Protein AF-A0AAD9UR61-F1 (afdb_monomer_lite)

Sequence (106 aa):
MESEGILQPDNEMHLFALHFVYLPRINAAMEEFVVQWNNHSIRKTGRFSPRQLYVNGIIHVQNRNYSAVQNIYDPDQGNPMFGVDDSDELEIESDNNVQVPQLDFP

Radius of gyration: 25.33 Å; chains: 1; bounding box: 61×43×60 Å

Foldseek 3Di:
DVVVVPADPPDPVSVVVCCVPVVVVVVVVVVVCVVCQQQFFDPVPVRGGVVRVVVVVLVVVVVVPDPVSVCVVVVVCPSPCVVPDPPPDPPPPPPPPDDDDDDDDD

Structure (mmCIF, N/CA/C/O backbone):
data_AF-A0AAD9UR61-F1
#
_entry.id   AF-A0AAD9UR61-F1
#
loop_
_atom_site.group_PDB
_atom_site.id
_atom_site.type_symbol
_atom_site.label_atom_id
_atom_site.label_alt_id
_atom_site.label_comp_id
_atom_site.label_asym_id
_atom_site.label_entity_id
_atom_site.label_seq_id
_atom_site.pdbx_PDB_ins_code
_atom_site.Cartn_x
_atom_site.Cartn_y
_atom_site.Cartn_z
_atom_site.occupancy
_atom_site.B_iso_or_equiv
_atom_site.auth_seq_id
_atom_site.auth_comp_id
_atom_site.auth_asym_id
_atom_site.auth_atom_id
_atom_site.pdbx_PDB_model_num
ATOM 1 N N . MET A 1 1 ? 6.245 -5.823 -25.762 1.00 70.62 1 MET A N 1
ATOM 2 C CA . MET A 1 1 ? 7.573 -5.475 -25.204 1.00 70.62 1 MET A CA 1
ATOM 3 C C . MET A 1 1 ? 8.508 -6.676 -25.174 1.00 70.62 1 MET A C 1
ATOM 5 O O . MET A 1 1 ? 9.392 -6.709 -26.014 1.00 70.62 1 MET A O 1
ATOM 9 N N . GLU A 1 2 ? 8.320 -7.681 -24.311 1.00 77.56 2 GLU A N 1
ATOM 10 C CA . GLU A 1 2 ? 9.166 -8.899 -24.337 1.00 77.56 2 GLU A CA 1
ATOM 11 C C . GLU A 1 2 ? 8.931 -9.747 -25.596 1.00 77.56 2 GLU A C 1
ATOM 13 O O . GLU A 1 2 ? 9.869 -10.078 -26.312 1.00 77.56 2 GLU A O 1
ATOM 18 N N . SER A 1 3 ? 7.666 -9.990 -25.953 1.00 81.25 3 SER A N 1
ATOM 19 C CA . SER A 1 3 ? 7.275 -10.689 -27.191 1.00 81.25 3 SER A CA 1
ATOM 20 C C . SER A 1 3 ? 7.632 -9.938 -28.482 1.00 81.25 3 SER A C 1
ATOM 22 O O . SER A 1 3 ? 7.585 -10.512 -29.565 1.00 81.25 3 SER A O 1
ATOM 24 N N . GLU A 1 4 ? 7.984 -8.657 -28.368 1.00 86.06 4 GLU A N 1
ATOM 25 C CA . GLU A 1 4 ? 8.395 -7.785 -29.475 1.00 86.06 4 GLU A CA 1
ATOM 26 C C . GLU A 1 4 ? 9.924 -7.598 -29.507 1.00 86.06 4 GLU A C 1
ATOM 28 O O . GLU A 1 4 ? 10.428 -6.838 -30.328 1.00 86.06 4 GLU A O 1
ATOM 33 N N . GLY A 1 5 ? 10.670 -8.257 -28.606 1.00 80.94 5 GLY A N 1
ATOM 34 C CA . GLY A 1 5 ? 12.133 -8.172 -28.510 1.00 80.94 5 GLY A CA 1
ATOM 35 C C . GLY A 1 5 ? 12.678 -6.862 -27.927 1.00 80.94 5 GLY A C 1
ATOM 36 O O . GLY A 1 5 ? 13.884 -6.639 -27.956 1.00 80.94 5 GLY A O 1
ATOM 37 N N . ILE A 1 6 ? 11.813 -5.991 -27.400 1.00 83.88 6 ILE A N 1
ATOM 38 C CA . ILE A 1 6 ? 12.173 -4.675 -26.841 1.00 83.88 6 ILE A CA 1
ATOM 39 C C . ILE A 1 6 ? 12.732 -4.813 -25.422 1.00 83.88 6 ILE A C 1
ATOM 41 O O . ILE A 1 6 ? 13.612 -4.059 -25.018 1.00 83.88 6 ILE A O 1
ATOM 45 N N . LEU A 1 7 ? 12.208 -5.770 -24.658 1.00 84.25 7 LEU A N 1
ATOM 46 C CA . LEU A 1 7 ? 12.669 -6.077 -23.310 1.00 84.25 7 LEU A CA 1
ATOM 47 C C . LEU A 1 7 ? 13.264 -7.485 -23.317 1.00 84.25 7 LEU A C 1
ATOM 49 O O . LEU A 1 7 ? 12.668 -8.406 -23.871 1.00 84.25 7 LEU A O 1
ATOM 53 N N . GLN A 1 8 ? 14.438 -7.631 -22.713 1.00 87.56 8 GLN A N 1
ATOM 54 C CA . GLN A 1 8 ? 15.149 -8.904 -22.608 1.00 87.56 8 GLN A CA 1
ATOM 55 C C . GLN A 1 8 ? 15.208 -9.291 -21.124 1.00 87.56 8 GLN A C 1
ATOM 57 O O . GLN A 1 8 ? 15.829 -8.545 -20.364 1.00 87.56 8 GLN A O 1
ATOM 62 N N . PRO A 1 9 ? 14.541 -10.381 -20.696 1.00 83.06 9 PRO A N 1
ATOM 63 C CA . PRO A 1 9 ? 14.442 -10.761 -19.281 1.00 83.06 9 PRO A CA 1
ATOM 64 C C . PRO A 1 9 ? 15.773 -11.188 -18.654 1.00 83.06 9 PRO A C 1
ATOM 66 O O . PRO A 1 9 ? 15.934 -11.132 -17.442 1.00 83.06 9 PRO A O 1
ATOM 69 N N . ASP A 1 10 ? 16.716 -11.624 -19.481 1.00 87.50 10 ASP A N 1
ATOM 70 C CA . ASP A 1 10 ? 18.078 -12.026 -19.133 1.00 87.50 10 ASP A CA 1
ATOM 71 C C . ASP A 1 10 ? 19.074 -10.854 -19.150 1.00 87.50 10 ASP A C 1
ATOM 73 O O . ASP A 1 10 ? 20.218 -10.999 -18.723 1.00 87.50 10 ASP A O 1
ATOM 77 N N . ASN A 1 11 ? 18.650 -9.673 -19.611 1.00 91.75 11 ASN A N 1
ATOM 78 C CA . ASN A 1 11 ? 19.493 -8.488 -19.660 1.00 91.75 11 ASN A CA 1
ATOM 79 C C . ASN A 1 11 ? 19.362 -7.672 -18.367 1.00 91.75 11 ASN A C 1
ATOM 81 O O . ASN A 1 11 ? 18.362 -6.986 -18.129 1.00 91.75 11 ASN A O 1
ATOM 85 N N . GLU A 1 12 ? 20.420 -7.689 -17.558 1.00 92.44 12 GLU A N 1
ATOM 86 C CA . GLU A 1 12 ? 20.489 -6.979 -16.278 1.00 92.44 12 GLU A CA 1
ATOM 87 C C . GLU A 1 12 ? 20.218 -5.472 -16.404 1.00 92.44 12 GLU A C 1
ATOM 89 O O . GLU A 1 12 ? 19.586 -4.886 -15.526 1.00 92.44 12 GLU A O 1
ATOM 94 N N . MET A 1 13 ? 20.615 -4.833 -17.512 1.00 93.56 13 MET A N 1
ATOM 95 C CA . MET A 1 13 ? 20.370 -3.404 -17.731 1.00 93.56 13 MET A CA 1
ATOM 96 C C . MET A 1 13 ? 18.880 -3.112 -17.954 1.00 93.56 13 MET A C 1
ATOM 98 O O . MET A 1 13 ? 18.356 -2.113 -17.456 1.00 93.56 13 MET A O 1
ATOM 102 N N . HIS A 1 14 ? 18.176 -3.988 -18.676 1.00 93.25 14 HIS A N 1
ATOM 103 C CA . HIS A 1 14 ? 16.732 -3.862 -18.888 1.00 93.25 14 HIS A CA 1
ATOM 104 C C . HIS A 1 14 ? 15.960 -4.100 -17.587 1.00 93.25 14 HIS A C 1
ATOM 106 O O . HIS A 1 14 ? 15.047 -3.335 -17.268 1.00 93.25 14 HIS A O 1
ATOM 112 N N . LEU A 1 15 ? 16.371 -5.098 -16.798 1.00 92.19 15 LEU A N 1
ATOM 113 C CA . LEU A 1 15 ? 15.820 -5.336 -15.464 1.00 92.19 15 LEU A CA 1
ATOM 114 C C . LEU A 1 15 ? 16.067 -4.146 -14.533 1.00 92.19 15 LEU A C 1
ATOM 116 O O . LEU A 1 15 ? 15.146 -3.718 -13.837 1.00 92.19 15 LEU A O 1
ATOM 120 N N . PHE A 1 16 ? 17.276 -3.580 -14.526 1.00 93.94 16 PHE A N 1
ATOM 121 C CA . PHE A 1 16 ? 17.598 -2.406 -13.718 1.00 93.94 16 PHE A CA 1
ATOM 122 C C . PHE A 1 16 ? 16.723 -1.207 -14.097 1.00 93.94 16 PHE A C 1
ATOM 124 O O . PHE A 1 16 ? 16.121 -0.586 -13.222 1.00 93.94 16 PHE A O 1
ATOM 131 N N . ALA A 1 17 ? 16.592 -0.911 -15.394 1.00 93.19 17 ALA A N 1
ATOM 132 C 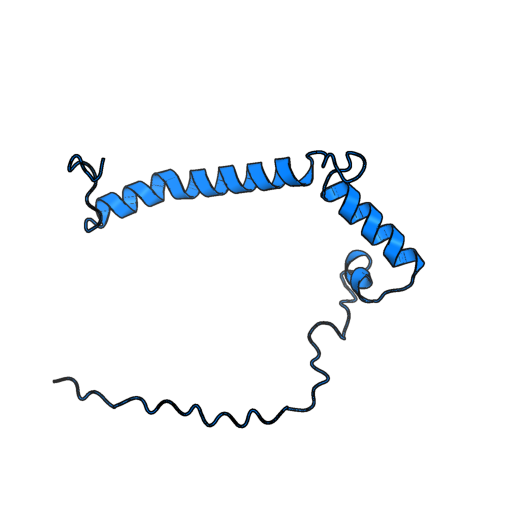CA . ALA A 1 17 ? 15.739 0.173 -15.874 1.00 93.19 17 ALA A CA 1
ATOM 133 C C . ALA A 1 17 ? 14.268 -0.028 -15.469 1.00 93.19 17 ALA A C 1
ATOM 135 O O . ALA A 1 17 ? 13.605 0.924 -15.050 1.00 93.19 17 ALA A O 1
ATOM 136 N N . LEU A 1 18 ? 13.768 -1.268 -15.535 1.00 92.19 18 LEU A N 1
ATOM 137 C CA . LEU A 1 18 ? 12.414 -1.605 -15.103 1.00 92.19 18 LEU A CA 1
ATOM 138 C C . LEU A 1 18 ? 12.224 -1.351 -13.602 1.00 92.19 18 LEU A C 1
ATOM 140 O O . LEU A 1 18 ? 11.279 -0.661 -13.222 1.00 92.19 18 LEU A O 1
ATOM 144 N N . HIS A 1 19 ? 13.132 -1.847 -12.755 1.00 94.69 19 HIS A N 1
ATOM 145 C CA . HIS A 1 19 ? 13.075 -1.619 -11.309 1.00 94.69 19 HIS A CA 1
ATOM 146 C C . HIS A 1 19 ? 13.170 -0.131 -10.973 1.00 94.69 19 HIS A C 1
ATOM 148 O O . HIS A 1 19 ? 12.357 0.373 -10.203 1.00 94.69 19 HIS A O 1
ATOM 154 N N . PHE A 1 20 ? 14.101 0.593 -11.593 1.00 95.75 20 PHE A N 1
ATOM 155 C CA . PHE A 1 20 ? 14.282 2.025 -11.372 1.00 95.75 20 PHE A CA 1
ATOM 156 C C . PHE A 1 20 ? 13.002 2.826 -11.651 1.00 95.75 20 PHE A C 1
ATOM 158 O O . PHE A 1 20 ? 12.670 3.748 -10.908 1.00 95.75 20 PHE A O 1
ATOM 165 N N . VAL A 1 21 ? 12.254 2.465 -12.697 1.00 95.50 21 VAL A N 1
ATOM 166 C CA . VAL A 1 21 ? 11.020 3.169 -13.067 1.00 95.50 21 VAL A CA 1
ATOM 167 C C . VAL A 1 21 ? 9.816 2.690 -12.259 1.00 95.50 21 VAL A C 1
ATOM 169 O O . VAL A 1 21 ? 9.047 3.518 -11.765 1.00 95.50 21 VAL A O 1
ATOM 172 N N . TYR A 1 22 ? 9.600 1.378 -12.162 1.00 95.62 22 TYR A N 1
ATOM 173 C CA . TYR A 1 22 ? 8.345 0.825 -11.654 1.00 95.62 22 TYR A CA 1
ATOM 174 C C . TYR A 1 22 ? 8.341 0.584 -10.154 1.00 95.62 22 TYR A C 1
ATOM 176 O O . TYR A 1 22 ? 7.289 0.753 -9.547 1.00 95.62 22 TYR A O 1
ATOM 184 N N . LEU A 1 23 ? 9.475 0.262 -9.532 1.00 96.88 23 LEU A N 1
ATOM 185 C CA . LEU A 1 23 ? 9.523 0.040 -8.088 1.00 96.88 23 LEU A CA 1
ATOM 186 C C . LEU A 1 23 ? 9.037 1.261 -7.281 1.00 96.88 23 LEU A C 1
ATOM 188 O O . LEU A 1 23 ? 8.124 1.093 -6.471 1.00 96.88 23 LEU A O 1
ATOM 192 N N . PRO A 1 24 ? 9.525 2.501 -7.518 1.00 97.75 24 PRO A N 1
ATOM 193 C CA . PRO A 1 24 ? 9.006 3.662 -6.792 1.00 97.75 24 PRO A CA 1
ATOM 194 C C . PRO A 1 24 ? 7.528 3.939 -7.102 1.00 97.75 24 PRO A C 1
ATOM 196 O O . PRO A 1 24 ? 6.786 4.366 -6.223 1.00 97.75 24 PRO A O 1
ATOM 199 N N . ARG A 1 25 ? 7.072 3.664 -8.332 1.00 97.81 25 ARG A N 1
ATOM 200 C CA . ARG A 1 25 ? 5.668 3.859 -8.732 1.00 97.81 25 ARG A CA 1
ATOM 201 C C . ARG A 1 25 ? 4.730 2.871 -8.050 1.00 97.81 25 ARG A C 1
ATOM 203 O O . ARG A 1 25 ? 3.657 3.270 -7.614 1.00 97.81 25 ARG A O 1
ATOM 210 N N . ILE A 1 26 ? 5.129 1.604 -7.964 1.00 97.88 26 ILE A N 1
ATOM 211 C CA . ILE A 1 26 ? 4.369 0.557 -7.276 1.00 97.88 26 ILE A CA 1
ATOM 212 C C . ILE A 1 26 ? 4.275 0.894 -5.791 1.00 97.88 26 ILE A C 1
ATOM 214 O O . ILE A 1 26 ? 3.178 0.865 -5.246 1.00 97.88 26 ILE A O 1
ATOM 218 N N . ASN A 1 27 ? 5.386 1.285 -5.162 1.00 97.81 27 ASN A N 1
ATOM 219 C CA . ASN A 1 27 ? 5.386 1.663 -3.749 1.00 97.81 27 ASN A CA 1
ATOM 220 C C . ASN A 1 27 ? 4.471 2.867 -3.484 1.00 97.81 27 ASN A C 1
ATOM 222 O O . ASN A 1 27 ? 3.626 2.800 -2.597 1.00 97.81 27 ASN A O 1
ATOM 226 N N . ALA A 1 28 ? 4.546 3.917 -4.308 1.00 97.94 28 ALA A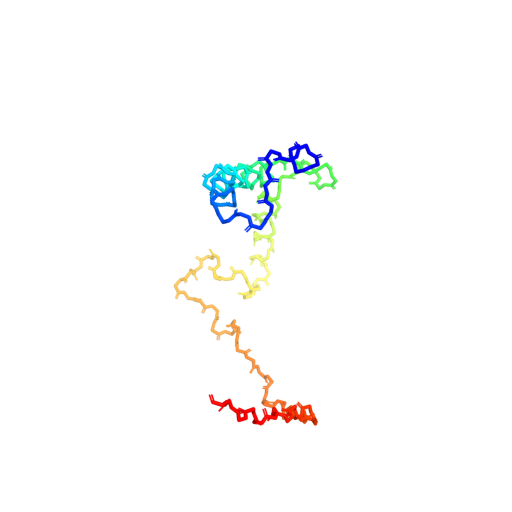 N 1
ATOM 227 C CA . ALA A 1 28 ? 3.642 5.063 -4.198 1.00 97.94 28 ALA A CA 1
ATOM 228 C C . ALA A 1 28 ? 2.164 4.668 -4.388 1.00 97.94 28 ALA A C 1
ATOM 230 O O . ALA A 1 28 ? 1.298 5.108 -3.633 1.00 97.94 28 ALA A O 1
ATOM 231 N N . ALA A 1 29 ? 1.863 3.800 -5.359 1.00 98.00 29 ALA A N 1
ATOM 232 C CA . ALA A 1 29 ? 0.507 3.297 -5.571 1.00 98.00 29 ALA A CA 1
ATOM 233 C C . ALA A 1 29 ? 0.014 2.443 -4.392 1.00 98.00 29 ALA A C 1
ATOM 235 O O . ALA A 1 29 ? -1.164 2.495 -4.042 1.00 98.00 29 ALA A O 1
ATOM 236 N N . MET A 1 30 ? 0.900 1.671 -3.757 1.00 97.62 30 MET A N 1
ATOM 237 C CA . MET A 1 30 ? 0.578 0.907 -2.552 1.00 97.62 30 MET A CA 1
ATOM 238 C C . MET A 1 30 ? 0.283 1.822 -1.365 1.00 97.62 30 MET A C 1
ATOM 240 O O . MET A 1 30 ? -0.699 1.596 -0.662 1.00 97.62 30 MET A O 1
ATOM 244 N N . GLU A 1 31 ? 1.082 2.867 -1.155 1.00 97.88 31 GLU A N 1
ATOM 245 C CA . GLU A 1 31 ? 0.827 3.867 -0.112 1.00 97.88 31 GLU A CA 1
ATOM 246 C C . GLU A 1 31 ? -0.533 4.543 -0.314 1.00 97.88 31 GLU A C 1
ATOM 248 O O . GLU A 1 31 ? -1.345 4.614 0.613 1.00 97.88 31 GLU A O 1
ATOM 253 N N . GLU A 1 32 ? -0.826 4.971 -1.544 1.00 97.50 32 GLU A N 1
ATOM 254 C CA . GLU A 1 32 ? -2.119 5.550 -1.893 1.00 97.50 32 GLU A CA 1
ATOM 255 C C . GLU A 1 32 ? -3.260 4.554 -1.657 1.00 97.50 32 GLU A C 1
ATOM 257 O O . GLU A 1 32 ? -4.267 4.899 -1.032 1.00 97.50 32 GLU A O 1
ATOM 262 N N . PHE A 1 33 ? -3.090 3.304 -2.092 1.00 96.94 33 PHE A N 1
ATOM 263 C CA . PHE A 1 33 ? -4.075 2.252 -1.882 1.00 96.94 33 PHE A CA 1
ATOM 264 C C . PHE A 1 33 ? -4.356 2.034 -0.395 1.00 96.94 33 PHE A C 1
ATOM 266 O O . PHE A 1 33 ? -5.517 1.966 -0.005 1.00 96.94 33 PHE A O 1
ATOM 273 N N . VAL A 1 34 ? -3.328 1.979 0.455 1.00 96.69 34 VAL A N 1
ATOM 274 C CA . VAL A 1 34 ? -3.494 1.829 1.908 1.00 96.69 34 VAL A CA 1
ATOM 275 C C . VAL A 1 34 ? -4.294 2.996 2.487 1.00 96.69 34 VAL A C 1
ATOM 277 O O . VAL A 1 34 ? -5.221 2.781 3.272 1.00 96.69 34 VAL A O 1
ATOM 280 N N . VAL A 1 35 ? -3.989 4.233 2.090 1.00 96.19 35 VAL A N 1
ATOM 281 C CA . VAL A 1 35 ? -4.717 5.420 2.561 1.00 96.19 35 VAL A CA 1
ATOM 282 C C . VAL A 1 35 ? -6.174 5.391 2.103 1.00 96.19 35 VAL A C 1
ATOM 284 O O . VAL A 1 35 ? -7.079 5.601 2.916 1.00 96.19 35 VAL A O 1
ATOM 287 N N . GLN A 1 36 ? -6.426 5.111 0.826 1.00 96.06 36 GLN A N 1
ATOM 288 C CA . GLN A 1 36 ? -7.780 5.033 0.283 1.00 96.06 36 GLN A CA 1
ATOM 289 C C . GLN A 1 36 ? -8.564 3.894 0.934 1.00 96.06 36 GLN A C 1
ATOM 291 O O . GLN A 1 36 ? -9.676 4.097 1.423 1.00 96.06 36 GLN A O 1
ATOM 296 N N . TRP A 1 37 ? -7.969 2.706 1.014 1.00 94.62 37 TRP A N 1
ATOM 297 C CA . TRP A 1 37 ? -8.611 1.522 1.559 1.00 94.62 37 TRP A CA 1
ATOM 298 C C . TRP A 1 37 ? -8.897 1.666 3.056 1.00 94.62 37 TRP A C 1
ATOM 300 O O . TRP A 1 37 ? -9.971 1.308 3.518 1.00 94.62 37 TRP A O 1
ATOM 310 N N . ASN A 1 38 ? -8.026 2.284 3.844 1.00 94.81 38 ASN A N 1
ATOM 311 C CA . ASN A 1 38 ? -8.329 2.473 5.264 1.00 94.81 38 ASN A CA 1
ATOM 312 C C . ASN A 1 38 ? -9.484 3.458 5.515 1.00 94.81 38 ASN A C 1
ATOM 314 O O . ASN A 1 38 ? -10.136 3.381 6.561 1.00 94.81 38 ASN A O 1
ATOM 318 N N . ASN A 1 39 ? -9.767 4.353 4.562 1.00 93.94 39 ASN A N 1
ATOM 319 C CA . ASN A 1 39 ? -10.792 5.390 4.686 1.00 93.94 39 ASN A CA 1
ATOM 320 C C . ASN A 1 39 ? -12.066 5.129 3.863 1.00 93.94 39 ASN A C 1
ATOM 322 O O . ASN A 1 39 ? -13.085 5.767 4.126 1.00 93.94 39 ASN A O 1
ATOM 326 N N . HIS A 1 40 ? -12.060 4.194 2.910 1.00 93.25 40 HIS A N 1
ATOM 327 C CA . HIS A 1 40 ? -13.254 3.876 2.125 1.00 93.25 40 HIS A CA 1
ATOM 328 C C . HIS A 1 40 ? -14.314 3.176 2.983 1.00 93.25 40 HIS A C 1
ATOM 330 O O . HIS A 1 40 ? -14.004 2.323 3.811 1.00 93.25 40 HIS A O 1
ATOM 336 N N . SER A 1 41 ? -15.587 3.504 2.766 1.00 91.44 41 SER A N 1
ATOM 337 C CA . SER A 1 41 ? -16.701 2.853 3.457 1.00 91.44 41 SER A CA 1
ATOM 338 C C . SER A 1 41 ? -16.948 1.441 2.924 1.00 91.44 41 SER A C 1
ATOM 340 O O . SER A 1 41 ? -17.200 1.271 1.727 1.00 91.44 41 SER A O 1
ATOM 342 N N . ILE A 1 42 ? -17.017 0.444 3.804 1.00 90.94 42 ILE A N 1
ATOM 343 C CA . ILE A 1 42 ? -17.406 -0.917 3.432 1.00 90.94 42 ILE A CA 1
ATOM 344 C C . ILE A 1 42 ? -18.933 -1.049 3.512 1.00 90.94 42 ILE A C 1
ATOM 346 O O . ILE A 1 42 ? -19.567 -0.853 4.551 1.00 90.94 42 ILE A O 1
ATOM 350 N N . ARG A 1 43 ? -19.560 -1.422 2.389 1.00 86.38 43 ARG A N 1
ATOM 351 C CA . ARG A 1 43 ? -21.028 -1.457 2.249 1.00 86.38 43 ARG A CA 1
ATOM 352 C C . ARG A 1 43 ? -21.725 -2.382 3.252 1.00 86.38 43 ARG A C 1
ATOM 354 O O . ARG A 1 43 ? -22.805 -2.047 3.726 1.00 86.38 43 ARG A O 1
ATOM 361 N N . LYS A 1 44 ? -21.139 -3.545 3.550 1.00 83.25 44 LYS A N 1
ATOM 362 C CA . LYS A 1 44 ? -21.761 -4.569 4.411 1.00 83.25 44 LYS A CA 1
ATOM 363 C C . LYS A 1 44 ? -21.578 -4.318 5.910 1.00 83.25 44 LYS A C 1
ATOM 365 O O . LYS A 1 44 ? -22.247 -4.963 6.705 1.00 83.25 44 LYS A O 1
ATOM 370 N N . THR A 1 45 ? -20.732 -3.369 6.299 1.00 83.50 45 THR A N 1
ATOM 371 C CA . THR A 1 45 ? -20.442 -3.041 7.702 1.00 83.50 45 THR A CA 1
ATOM 372 C C . THR A 1 45 ? -20.983 -1.655 8.043 1.00 83.50 45 THR A C 1
ATOM 374 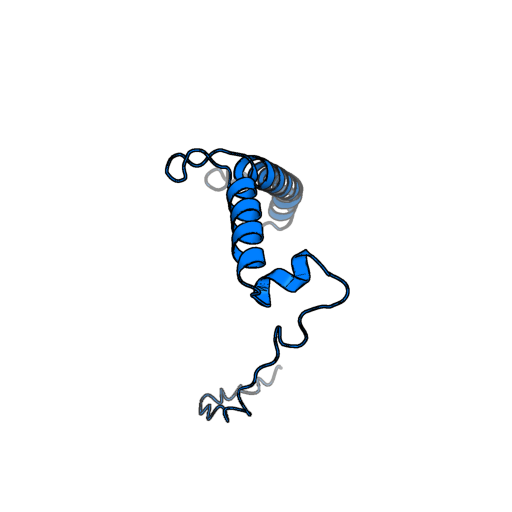O O . THR A 1 45 ? -20.259 -0.792 8.525 1.00 83.50 45 THR A O 1
ATOM 377 N N . GLY A 1 46 ? -22.244 -1.386 7.692 1.00 82.62 46 GLY A N 1
ATOM 378 C CA . GLY A 1 46 ? -22.900 -0.115 8.022 1.00 82.62 46 GLY A CA 1
ATOM 379 C C . GLY A 1 46 ? -22.295 1.125 7.352 1.00 82.62 46 GLY A C 1
ATOM 380 O O . GLY A 1 46 ? -22.567 2.232 7.799 1.00 82.62 46 GLY A O 1
ATOM 381 N N . ARG A 1 47 ? -21.509 0.958 6.274 1.00 87.19 47 ARG A N 1
ATOM 382 C CA . ARG A 1 47 ? -20.748 2.030 5.597 1.00 87.19 47 ARG A CA 1
ATOM 383 C C . ARG A 1 47 ? -19.608 2.608 6.445 1.00 87.19 47 ARG A C 1
ATOM 385 O O . ARG A 1 47 ? -19.120 3.689 6.133 1.00 87.19 47 ARG A O 1
ATOM 392 N N . PHE A 1 48 ? -19.148 1.882 7.461 1.00 91.62 48 PHE A N 1
ATOM 393 C CA . PHE A 1 48 ? -17.929 2.241 8.177 1.00 91.62 48 PHE A CA 1
ATOM 394 C C . PHE A 1 48 ? -16.685 1.909 7.358 1.00 91.62 48 PHE A C 1
ATOM 396 O O . PHE A 1 48 ? -16.662 0.911 6.630 1.00 91.62 48 PHE A O 1
ATOM 403 N N . SER A 1 49 ? -15.653 2.738 7.482 1.00 95.31 49 SER A N 1
ATOM 404 C CA . SER A 1 49 ? -14.333 2.426 6.941 1.00 95.31 49 SER A CA 1
ATOM 405 C C . SER A 1 49 ? -13.576 1.431 7.823 1.00 95.31 49 SER A C 1
ATOM 407 O O . SER A 1 49 ? -13.866 1.347 9.021 1.00 95.31 49 SER A O 1
ATOM 409 N N . PRO A 1 50 ? -12.583 0.693 7.289 1.00 95.00 50 PRO A N 1
ATOM 410 C CA . PRO A 1 50 ? -11.721 -0.162 8.104 1.00 95.00 50 PRO A CA 1
ATOM 411 C C . PRO A 1 50 ? -11.146 0.556 9.325 1.00 95.00 50 PRO A C 1
ATOM 413 O O . PRO A 1 50 ? -11.172 0.015 10.428 1.00 95.00 50 PRO A O 1
ATOM 416 N N . ARG A 1 51 ? -10.712 1.813 9.162 1.00 94.00 51 ARG A N 1
ATOM 417 C CA . ARG A 1 51 ? -10.217 2.630 10.274 1.00 94.00 51 ARG A CA 1
ATOM 418 C C . ARG A 1 51 ? -11.288 2.875 11.340 1.00 94.00 51 ARG A C 1
ATOM 420 O O . ARG A 1 51 ? -10.995 2.787 12.527 1.00 94.00 51 ARG A O 1
ATOM 427 N N . GLN A 1 52 ? -12.524 3.168 10.938 1.00 94.06 52 GLN A N 1
ATOM 428 C CA . GLN A 1 52 ? -13.635 3.359 11.878 1.00 94.06 52 GLN A CA 1
ATOM 429 C C . GLN A 1 52 ? -13.996 2.061 12.605 1.00 94.06 52 GLN A C 1
ATOM 431 O O . GLN A 1 52 ? -14.229 2.091 13.811 1.00 94.06 52 GLN A O 1
ATOM 436 N N . LEU A 1 53 ? -13.996 0.927 11.898 1.00 93.62 53 LEU A N 1
ATOM 437 C CA . LEU A 1 53 ? -14.218 -0.390 12.498 1.00 93.62 53 LEU A CA 1
ATOM 438 C C . LEU A 1 53 ? -13.130 -0.739 13.512 1.00 93.62 53 LEU A C 1
ATOM 440 O O . LEU A 1 53 ? -13.447 -1.232 14.588 1.00 93.62 53 LEU A O 1
ATOM 444 N N . TYR A 1 54 ? -11.869 -0.441 13.199 1.00 90.38 54 TYR A N 1
ATOM 445 C CA . TYR A 1 54 ? -10.752 -0.658 14.111 1.00 90.38 54 TYR A CA 1
ATOM 446 C C . TYR A 1 54 ? -10.905 0.149 15.406 1.00 90.38 54 TYR A C 1
ATOM 448 O O . TYR A 1 54 ? -10.867 -0.421 16.494 1.00 90.38 54 TYR A O 1
ATOM 456 N N . VAL A 1 55 ? -11.170 1.456 15.298 1.00 90.06 55 VAL A N 1
ATOM 457 C CA . VAL A 1 55 ? -11.393 2.327 16.466 1.00 90.06 55 VAL A CA 1
ATOM 458 C C . VAL A 1 55 ? -12.595 1.856 17.287 1.00 90.06 55 VAL A C 1
ATOM 460 O O . VAL A 1 55 ? -12.516 1.761 18.509 1.00 90.06 55 VAL A O 1
ATOM 463 N N . ASN A 1 56 ? -13.704 1.524 16.624 1.00 89.06 56 ASN A N 1
ATOM 464 C CA . ASN A 1 56 ? -14.902 1.016 17.284 1.00 89.06 56 ASN A CA 1
ATOM 465 C C . ASN A 1 56 ? -14.623 -0.312 18.015 1.00 89.06 56 ASN A C 1
ATOM 467 O O . ASN A 1 56 ? -15.017 -0.472 19.169 1.00 89.06 56 ASN A O 1
ATOM 471 N N . GLY A 1 57 ? -13.872 -1.218 17.386 1.00 87.50 57 GLY A N 1
ATOM 472 C CA . GLY A 1 57 ? -13.423 -2.470 17.987 1.00 87.50 57 GLY A CA 1
ATOM 473 C C . GLY A 1 57 ? -12.569 -2.248 19.233 1.00 87.50 57 GLY A C 1
ATOM 474 O O . GLY A 1 57 ? -12.870 -2.819 20.277 1.00 87.50 57 GLY A O 1
ATOM 475 N N . ILE A 1 58 ? -11.566 -1.369 19.164 1.00 85.81 58 ILE A N 1
ATOM 476 C CA . ILE A 1 58 ? -10.717 -1.022 20.313 1.00 85.81 58 ILE A CA 1
ATOM 477 C C . ILE A 1 58 ? -11.558 -0.509 21.493 1.00 85.81 58 ILE A C 1
ATOM 479 O O . ILE A 1 58 ? -11.433 -1.025 22.604 1.00 85.81 58 ILE A O 1
ATOM 483 N N . ILE A 1 59 ? -12.483 0.426 21.244 1.00 85.31 59 ILE A N 1
ATOM 484 C CA . ILE A 1 59 ? -13.385 0.964 22.278 1.00 85.31 59 ILE A CA 1
ATOM 485 C C . ILE A 1 59 ? -14.250 -0.149 22.892 1.00 85.31 59 ILE A C 1
ATOM 487 O O . ILE A 1 59 ? -14.441 -0.202 24.108 1.00 85.31 59 ILE A O 1
ATOM 491 N N . HIS A 1 60 ? -14.778 -1.065 22.076 1.00 82.62 60 HIS A N 1
ATOM 492 C CA . HIS A 1 60 ? -15.575 -2.186 22.580 1.00 82.62 60 HIS A CA 1
ATOM 493 C C . HIS A 1 60 ? -14.766 -3.163 23.438 1.00 82.62 60 HIS A C 1
ATOM 495 O O . HIS A 1 60 ? -15.301 -3.694 24.413 1.00 82.62 60 HIS A O 1
ATOM 501 N N . VAL A 1 61 ? -13.501 -3.396 23.092 1.00 77.88 61 VAL A N 1
ATOM 502 C CA . VAL A 1 61 ? -12.602 -4.303 23.814 1.00 77.88 61 VAL A CA 1
ATOM 503 C C . VAL A 1 61 ? -12.120 -3.682 25.131 1.00 77.88 61 VAL A C 1
ATOM 505 O O . VAL A 1 61 ? -12.042 -4.395 26.132 1.00 77.88 61 VAL A O 1
ATOM 508 N N . GLN A 1 62 ? -11.896 -2.364 25.176 1.00 68.62 62 GLN A N 1
ATOM 509 C CA . GLN A 1 62 ? -11.569 -1.632 26.408 1.00 68.62 62 GLN A CA 1
ATOM 510 C C . GLN A 1 62 ? -12.620 -1.854 27.499 1.00 68.62 62 GLN A C 1
ATOM 512 O O . GLN A 1 62 ? -12.279 -2.146 28.641 1.00 68.62 62 GLN A O 1
ATOM 517 N N . ASN A 1 63 ? -13.905 -1.813 27.140 1.00 65.50 63 ASN A N 1
ATOM 518 C CA . ASN A 1 63 ? -15.002 -2.045 28.086 1.00 65.50 63 ASN A CA 1
ATOM 519 C C . ASN A 1 63 ? -15.032 -3.473 28.666 1.00 65.50 63 ASN A C 1
ATOM 521 O O . ASN A 1 63 ? -15.859 -3.766 29.527 1.00 65.50 63 ASN A O 1
ATOM 525 N N . ARG A 1 64 ? -14.169 -4.375 28.182 1.00 69.81 64 ARG A N 1
ATOM 526 C CA . ARG A 1 64 ? -14.092 -5.780 28.596 1.00 69.81 64 ARG A CA 1
ATOM 527 C C . ARG A 1 64 ? -12.744 -6.179 29.218 1.00 69.81 64 ARG A C 1
ATOM 529 O O . ARG A 1 64 ? -12.575 -7.357 29.509 1.00 69.81 64 ARG A O 1
ATOM 536 N N . ASN A 1 65 ? -11.823 -5.235 29.458 1.00 67.06 65 ASN A N 1
ATOM 537 C CA . ASN A 1 65 ? -10.510 -5.462 30.094 1.00 67.06 65 ASN A CA 1
ATOM 538 C C . ASN A 1 65 ? -9.638 -6.552 29.428 1.00 67.06 65 ASN A C 1
ATOM 540 O O . ASN A 1 65 ? -8.958 -7.311 30.116 1.00 67.06 65 ASN A O 1
ATOM 544 N N . TYR A 1 66 ? -9.643 -6.665 28.096 1.00 69.88 66 TYR A N 1
ATOM 545 C CA . TYR A 1 66 ? -8.725 -7.586 27.413 1.00 69.88 66 TYR A CA 1
ATOM 546 C C . TYR A 1 66 ? -7.312 -6.993 27.308 1.00 69.88 66 TYR A C 1
ATOM 548 O O . TYR A 1 66 ? -7.132 -5.909 26.753 1.00 69.88 66 TYR A O 1
ATOM 556 N N . SER A 1 67 ? -6.302 -7.757 27.733 1.00 70.12 67 SER A N 1
ATOM 557 C CA . SER A 1 67 ? -4.879 -7.379 27.659 1.00 70.12 67 SER A CA 1
ATOM 558 C C . SER A 1 67 ? -4.364 -7.176 26.226 1.00 70.12 67 SER A C 1
ATOM 560 O O . SER A 1 67 ? -3.404 -6.443 26.007 1.00 70.12 67 SER A O 1
ATOM 562 N N . ALA A 1 68 ? -5.030 -7.770 25.229 1.00 68.25 68 ALA A N 1
ATOM 563 C CA . ALA A 1 68 ? -4.634 -7.709 23.820 1.00 68.25 68 ALA A CA 1
ATOM 564 C C . ALA A 1 68 ? -4.612 -6.287 23.222 1.00 68.25 68 ALA A C 1
ATOM 566 O O . ALA A 1 68 ? -3.869 -6.038 22.277 1.00 68.25 68 ALA A O 1
ATOM 567 N N . VAL A 1 69 ? -5.408 -5.351 23.753 1.00 73.31 69 VAL A N 1
ATOM 568 C CA . VAL A 1 69 ? -5.443 -3.948 23.284 1.00 73.31 69 VAL A CA 1
ATOM 569 C C . VAL A 1 69 ? -4.744 -2.983 24.234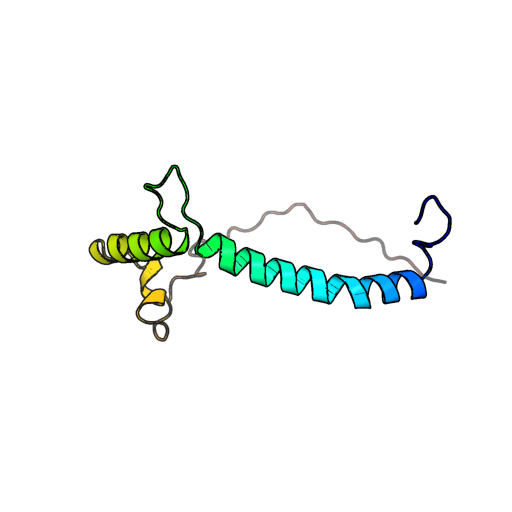 1.00 73.31 69 VAL A C 1
ATOM 571 O O . VAL A 1 69 ? -4.677 -1.794 23.944 1.00 73.31 69 VAL A O 1
ATOM 574 N N . GLN A 1 70 ? -4.209 -3.467 25.357 1.00 69.56 70 GLN A N 1
ATOM 575 C CA . GLN A 1 70 ? -3.613 -2.619 26.391 1.00 69.56 70 GLN A CA 1
ATOM 576 C C . GLN A 1 70 ? -2.421 -1.808 25.849 1.00 69.56 70 GLN A C 1
ATOM 578 O O . GLN A 1 70 ? -2.336 -0.608 26.096 1.00 69.56 70 GLN A O 1
ATOM 583 N N . ASN A 1 71 ? -1.622 -2.425 24.972 1.00 72.69 71 ASN A N 1
ATOM 584 C CA . ASN A 1 71 ? -0.490 -1.808 24.261 1.00 72.69 71 ASN A CA 1
ATOM 585 C C . ASN A 1 71 ? -0.870 -0.619 23.370 1.00 72.69 71 ASN A C 1
ATOM 587 O O . ASN A 1 71 ? -0.018 0.182 23.006 1.00 72.69 71 ASN A O 1
ATOM 591 N N . ILE A 1 72 ? -2.138 -0.525 22.961 1.00 77.19 72 ILE A N 1
ATOM 592 C CA . ILE A 1 72 ? -2.626 0.570 22.113 1.00 77.19 72 ILE A CA 1
ATOM 593 C C . ILE A 1 72 ? -2.804 1.848 22.949 1.00 77.19 72 ILE A C 1
ATOM 595 O O . ILE A 1 72 ? -2.692 2.949 22.414 1.00 77.19 72 ILE A O 1
ATOM 599 N N . TYR A 1 73 ? -3.075 1.708 24.250 1.00 71.06 73 TYR A N 1
ATOM 600 C CA . TYR A 1 73 ? -3.328 2.820 25.170 1.00 71.06 73 TYR A CA 1
ATOM 601 C C . TYR A 1 73 ? -2.109 3.190 26.014 1.00 71.06 73 TYR A C 1
ATOM 603 O O . TYR A 1 73 ? -1.918 4.369 26.304 1.00 71.06 73 TYR A O 1
ATOM 611 N N . ASP A 1 74 ? -1.305 2.198 26.395 1.00 72.62 74 ASP A N 1
ATOM 612 C CA . ASP A 1 74 ? -0.057 2.378 27.132 1.00 72.62 74 ASP A CA 1
ATOM 613 C C . ASP A 1 74 ? 1.085 1.688 26.364 1.00 72.62 74 ASP A C 1
ATOM 615 O O . ASP A 1 74 ? 1.358 0.504 26.581 1.00 72.62 74 ASP A O 1
ATOM 619 N N . PRO A 1 75 ? 1.699 2.384 25.389 1.00 65.75 75 PRO A N 1
ATOM 620 C CA . PRO A 1 75 ? 2.735 1.801 24.541 1.00 65.75 75 PRO A CA 1
ATOM 621 C C . PRO A 1 75 ? 4.040 1.521 25.299 1.00 65.75 75 PRO A C 1
ATOM 623 O O . PRO A 1 75 ? 4.829 0.693 24.846 1.00 65.75 75 PRO A O 1
ATOM 626 N N . ASP A 1 76 ? 4.259 2.177 26.444 1.00 67.31 76 ASP A N 1
ATOM 627 C CA . ASP A 1 76 ? 5.460 2.012 27.269 1.00 67.31 76 ASP A CA 1
ATOM 628 C C . ASP A 1 76 ? 5.351 0.788 28.198 1.00 67.31 76 ASP A C 1
ATOM 630 O O . ASP A 1 76 ? 6.364 0.208 28.591 1.00 67.31 76 ASP A O 1
ATOM 634 N N . GLN A 1 77 ? 4.127 0.337 28.499 1.00 62.97 77 GLN A N 1
ATOM 635 C CA . GLN A 1 77 ? 3.838 -0.895 29.242 1.00 62.97 77 GLN A CA 1
ATOM 636 C C . GLN A 1 77 ? 3.438 -2.041 28.309 1.00 62.97 77 GLN A C 1
ATOM 638 O O . GLN A 1 77 ? 2.359 -2.625 28.442 1.00 62.97 77 GLN A O 1
ATOM 643 N N . GLY A 1 78 ? 4.322 -2.369 27.360 1.00 60.91 78 GLY A N 1
ATOM 644 C CA . GLY A 1 78 ? 4.150 -3.522 26.478 1.00 60.91 78 GLY A CA 1
ATOM 645 C C . GLY A 1 78 ? 3.702 -4.765 27.256 1.00 60.91 78 GLY A C 1
ATOM 646 O O . GLY A 1 78 ? 4.267 -5.081 28.299 1.00 60.91 78 GLY A O 1
ATOM 647 N N . ASN A 1 79 ? 2.668 -5.449 26.762 1.00 64.56 79 ASN A N 1
ATOM 648 C CA . ASN A 1 79 ? 2.083 -6.638 27.365 1.00 64.56 79 ASN A CA 1
ATOM 649 C C . ASN A 1 79 ? 3.205 -7.667 27.561 1.00 64.56 79 ASN A C 1
ATOM 651 O O . ASN A 1 79 ? 3.660 -8.231 26.562 1.00 64.56 79 ASN A O 1
ATOM 655 N N . PRO A 1 80 ? 3.634 -7.934 28.807 1.00 64.56 80 PRO A N 1
ATOM 656 C CA . PRO A 1 80 ? 4.789 -8.786 29.075 1.00 64.56 80 PRO A CA 1
ATOM 657 C C . PRO A 1 80 ? 4.552 -10.244 28.668 1.00 64.56 80 PRO A C 1
ATOM 659 O O . PRO A 1 80 ? 5.485 -11.033 28.678 1.00 64.56 80 PRO A O 1
ATOM 662 N N . MET A 1 81 ? 3.317 -10.590 28.294 1.00 64.25 81 MET A N 1
ATOM 663 C CA . MET A 1 81 ? 2.907 -11.902 27.808 1.00 64.25 81 MET A CA 1
ATOM 664 C C . MET A 1 81 ? 2.876 -12.004 26.266 1.00 64.25 81 MET A C 1
ATOM 666 O O . MET A 1 81 ? 2.635 -13.065 25.700 1.00 64.25 81 MET A O 1
ATOM 670 N N . PHE A 1 82 ? 3.079 -10.910 25.527 1.00 66.94 82 PHE A N 1
ATOM 671 C CA . PHE A 1 82 ? 3.077 -10.982 24.065 1.00 66.94 82 PHE A CA 1
ATOM 672 C C . PHE A 1 82 ? 4.363 -11.651 23.558 1.00 66.94 82 PHE A C 1
ATOM 674 O O . PHE A 1 82 ? 5.446 -11.088 23.687 1.00 66.94 82 PHE A O 1
ATOM 681 N N . GLY A 1 83 ? 4.235 -12.840 22.963 1.00 63.66 83 GLY A N 1
ATOM 682 C CA . GLY A 1 83 ? 5.378 -13.624 22.478 1.00 63.66 83 GLY A CA 1
ATOM 683 C C . GLY A 1 83 ? 6.065 -14.470 23.553 1.00 63.66 83 GLY A C 1
ATOM 684 O O . GLY A 1 83 ? 7.091 -15.077 23.262 1.00 63.66 83 GLY A O 1
ATOM 685 N N . VAL A 1 84 ? 5.505 -14.525 24.766 1.00 70.88 84 VAL A N 1
ATOM 686 C CA . VAL A 1 84 ? 5.878 -15.540 25.753 1.00 70.88 84 VAL A CA 1
ATOM 687 C C . VAL A 1 84 ? 5.165 -16.825 25.359 1.00 70.88 84 VAL A C 1
ATOM 689 O O . VAL A 1 84 ? 3.937 -16.912 25.386 1.00 70.88 84 VAL A O 1
ATOM 692 N N . ASP A 1 85 ? 5.954 -17.787 24.903 1.00 72.75 85 ASP A N 1
ATOM 693 C CA . ASP A 1 85 ? 5.497 -19.142 24.663 1.00 72.75 85 ASP A CA 1
ATOM 694 C C . ASP A 1 85 ? 5.497 -19.882 26.007 1.00 72.75 85 ASP A C 1
ATOM 696 O O . ASP A 1 85 ? 6.551 -20.258 26.510 1.00 72.75 85 ASP A O 1
ATOM 700 N N . ASP A 1 86 ? 4.318 -20.026 26.619 1.00 62.47 86 ASP A N 1
ATOM 701 C CA . ASP A 1 86 ? 4.113 -20.871 27.808 1.00 62.47 86 ASP A CA 1
ATOM 702 C C . ASP A 1 86 ? 4.178 -22.371 27.463 1.00 62.47 86 ASP A C 1
ATOM 704 O O . ASP A 1 86 ? 3.977 -23.211 28.344 1.00 62.47 86 ASP A O 1
ATOM 708 N N . SER A 1 87 ? 4.400 -22.744 26.193 1.00 67.25 87 SER A N 1
ATOM 709 C CA . SER A 1 87 ? 4.742 -24.125 25.890 1.00 67.25 87 SER A CA 1
ATOM 710 C C . SER A 1 87 ? 6.170 -24.381 26.365 1.00 67.25 87 SER A C 1
ATOM 712 O O . SER A 1 87 ? 7.151 -24.041 25.70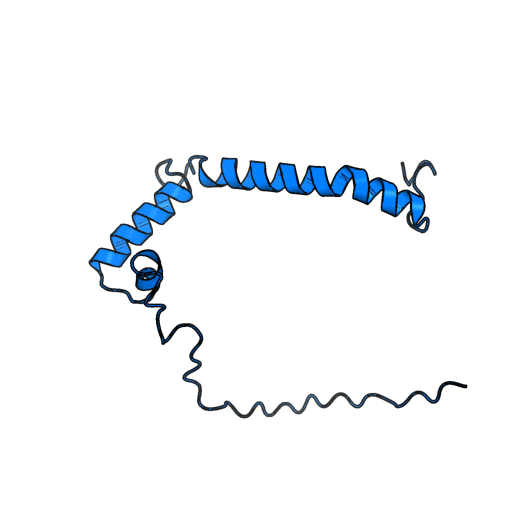9 1.00 67.25 87 SER A O 1
ATOM 714 N N . ASP A 1 88 ? 6.268 -24.954 27.567 1.00 62.97 88 ASP A N 1
ATOM 715 C CA . ASP A 1 88 ? 7.451 -25.684 28.010 1.00 62.97 88 ASP A CA 1
ATOM 716 C C . ASP A 1 88 ? 7.903 -26.552 26.833 1.00 62.97 88 ASP A C 1
ATOM 718 O O . ASP A 1 88 ? 7.136 -27.418 26.406 1.00 62.97 88 ASP A O 1
ATOM 722 N N . GLU A 1 89 ? 9.073 -26.219 26.274 1.00 59.75 89 GLU A N 1
ATOM 723 C CA . GLU A 1 89 ? 9.776 -26.882 25.172 1.00 59.75 89 GLU A CA 1
ATOM 724 C C . GLU A 1 89 ? 9.069 -28.160 24.716 1.00 59.75 89 GLU A C 1
ATOM 726 O O . GLU A 1 89 ? 9.320 -29.250 25.234 1.00 59.75 89 GLU A O 1
ATOM 731 N N . LEU A 1 90 ? 8.162 -28.046 23.740 1.00 58.81 90 LEU A N 1
ATOM 732 C CA . LEU A 1 90 ? 7.782 -29.236 22.999 1.00 58.81 90 LEU A CA 1
ATOM 733 C C . LEU A 1 90 ? 9.073 -29.702 22.333 1.00 58.81 90 LEU A C 1
ATOM 735 O O . LEU A 1 90 ? 9.538 -29.061 21.389 1.00 58.81 90 LEU A O 1
ATOM 739 N N . GLU A 1 91 ? 9.676 -30.767 22.866 1.00 61.78 91 GLU A N 1
ATOM 740 C CA . GLU A 1 91 ? 10.755 -31.491 22.210 1.00 61.78 91 GLU A CA 1
ATOM 741 C C . GLU A 1 91 ? 10.256 -31.791 20.799 1.00 61.78 91 GLU A C 1
ATOM 743 O O . GLU A 1 91 ? 9.382 -32.634 20.584 1.00 61.78 91 GLU A O 1
ATOM 748 N N . ILE A 1 92 ? 10.735 -31.019 19.825 1.00 58.78 92 ILE A N 1
ATOM 749 C CA . ILE A 1 92 ? 10.452 -31.288 18.428 1.00 58.78 92 ILE A CA 1
ATOM 750 C C . ILE A 1 92 ? 11.233 -32.569 18.134 1.00 58.78 92 ILE A C 1
ATOM 752 O O . ILE A 1 92 ? 12.403 -32.511 17.757 1.00 58.78 92 ILE A O 1
ATOM 756 N N . GLU A 1 93 ? 10.598 -33.728 18.322 1.00 60.88 93 GLU A N 1
ATOM 757 C CA . GLU A 1 93 ? 11.029 -34.996 17.733 1.00 60.88 93 GLU A CA 1
ATOM 758 C C . GLU A 1 93 ? 10.899 -34.850 16.214 1.00 60.88 93 GLU A C 1
ATOM 760 O O . GLU A 1 93 ? 9.920 -35.213 15.563 1.00 60.88 93 GLU A O 1
ATOM 765 N N . SER A 1 94 ? 11.890 -34.180 15.644 1.00 60.78 94 SER A N 1
ATOM 766 C CA . SER A 1 94 ? 12.055 -34.007 14.220 1.00 60.78 94 SER A CA 1
ATOM 767 C C . SER A 1 94 ? 13.035 -35.078 13.761 1.00 60.78 94 SER A C 1
ATOM 769 O O . SER A 1 94 ? 14.246 -34.858 13.732 1.00 60.78 94 SER A O 1
ATOM 771 N N . ASP A 1 95 ? 12.498 -36.196 13.277 1.00 59.91 95 ASP A N 1
ATOM 772 C CA . ASP A 1 95 ? 13.240 -37.168 12.458 1.00 59.91 95 ASP A CA 1
ATOM 773 C C . ASP A 1 95 ? 13.642 -36.592 11.077 1.00 59.91 95 ASP A C 1
ATOM 775 O O . ASP A 1 95 ? 14.188 -37.288 10.221 1.00 59.91 95 ASP A O 1
ATOM 779 N N . ASN A 1 96 ? 13.415 -35.295 10.837 1.00 62.84 96 ASN A N 1
ATOM 780 C CA . ASN A 1 96 ? 13.707 -34.594 9.587 1.00 62.84 96 ASN A CA 1
ATOM 781 C C . ASN A 1 96 ? 15.181 -34.161 9.470 1.00 62.84 96 ASN A C 1
ATOM 783 O O . ASN A 1 96 ? 15.475 -33.032 9.070 1.00 62.84 96 ASN A O 1
ATOM 787 N N . ASN A 1 97 ? 16.129 -35.039 9.803 1.00 67.31 97 ASN A N 1
ATOM 788 C CA . ASN A 1 97 ? 17.549 -34.730 9.654 1.00 67.31 97 ASN A CA 1
ATOM 789 C C . ASN A 1 97 ? 17.982 -34.871 8.181 1.00 67.31 97 ASN A C 1
ATOM 791 O O . ASN A 1 97 ? 18.339 -35.956 7.716 1.00 67.31 97 ASN A O 1
ATOM 795 N N . VAL A 1 98 ? 17.936 -33.769 7.427 1.00 65.69 98 VAL A N 1
ATOM 796 C CA . VAL A 1 98 ? 18.428 -33.718 6.043 1.00 65.69 98 VAL A CA 1
ATOM 797 C C . VAL A 1 98 ? 19.959 -33.741 6.057 1.00 65.69 98 VAL A C 1
ATOM 799 O O . VAL A 1 98 ? 20.608 -32.754 6.391 1.00 65.69 98 VAL A O 1
ATOM 802 N N . GLN A 1 99 ? 20.545 -34.879 5.680 1.00 66.25 99 GLN A N 1
ATOM 803 C CA . GLN A 1 99 ? 21.991 -35.024 5.506 1.00 66.25 99 GLN A CA 1
ATOM 804 C C . GLN A 1 99 ? 22.433 -34.270 4.247 1.00 66.25 99 GLN A C 1
ATOM 806 O O . GLN A 1 99 ? 22.105 -34.672 3.130 1.00 66.25 99 GLN A O 1
ATOM 811 N N . VAL A 1 100 ? 23.171 -33.175 4.423 1.00 69.56 100 VAL A N 1
ATOM 812 C CA . VAL A 1 100 ? 23.749 -32.412 3.311 1.00 69.56 100 VAL A CA 1
ATOM 813 C C . VAL A 1 100 ? 25.025 -33.120 2.835 1.00 69.56 100 VAL A C 1
ATOM 815 O O . VAL A 1 100 ? 25.959 -33.258 3.628 1.00 69.56 100 VAL A O 1
ATOM 818 N N . PRO A 1 101 ? 25.115 -33.566 1.568 1.00 71.88 101 PRO A N 1
ATOM 819 C CA . PRO A 1 101 ? 26.343 -34.149 1.040 1.00 71.88 101 PRO A CA 1
ATOM 820 C C . PRO A 1 101 ? 27.447 -33.092 0.963 1.00 71.88 101 PRO A C 1
ATOM 822 O O . PRO A 1 101 ? 27.221 -31.994 0.449 1.00 71.88 101 PRO A O 1
ATOM 825 N N . GLN A 1 102 ? 28.650 -33.426 1.428 1.00 68.38 102 GLN A N 1
ATOM 826 C CA . GLN A 1 102 ? 29.825 -32.602 1.156 1.00 68.38 102 GLN A CA 1
ATOM 827 C C . GLN A 1 102 ? 30.183 -32.728 -0.328 1.00 68.38 102 GLN A C 1
ATOM 829 O O . GLN A 1 102 ? 30.460 -33.820 -0.820 1.00 68.38 102 GLN A O 1
ATOM 834 N N . LEU A 1 103 ? 30.118 -31.605 -1.043 1.00 68.44 103 LEU A N 1
ATOM 835 C CA . LEU A 1 103 ? 30.632 -31.489 -2.400 1.00 68.44 103 LEU A CA 1
ATOM 836 C C . LEU A 1 103 ? 32.101 -31.085 -2.308 1.00 68.44 103 LEU A C 1
ATOM 838 O O . LEU A 1 103 ? 32.411 -29.959 -1.917 1.00 68.44 103 LEU A O 1
ATOM 842 N N . ASP A 1 104 ? 32.989 -31.999 -2.684 1.00 62.31 104 ASP A N 1
ATOM 843 C CA . ASP A 1 104 ? 34.381 -31.657 -2.947 1.00 62.31 104 ASP A CA 1
ATOM 844 C C . ASP A 1 104 ? 34.424 -30.870 -4.261 1.00 62.31 104 ASP A C 1
ATOM 846 O O . ASP A 1 104 ? 34.193 -31.412 -5.346 1.00 62.31 104 ASP A O 1
ATOM 850 N N . PHE A 1 105 ? 34.653 -29.563 -4.156 1.00 60.50 105 PHE A N 1
ATOM 851 C CA . PHE A 1 105 ? 34.902 -28.727 -5.324 1.00 60.50 105 PHE A CA 1
ATOM 852 C C . PHE A 1 105 ? 36.347 -28.942 -5.817 1.00 60.50 105 PHE A C 1
ATOM 854 O O . PHE A 1 105 ? 37.248 -29.046 -4.980 1.00 60.50 105 PHE A O 1
ATOM 861 N N . PRO A 1 106 ? 36.570 -29.027 -7.144 1.00 63.88 106 PRO A N 1
ATOM 862 C CA . PRO A 1 106 ? 37.899 -29.179 -7.739 1.00 63.88 106 PRO A CA 1
ATOM 863 C C . PRO A 1 106 ? 38.770 -27.921 -7.628 1.00 63.88 106 PRO A C 1
ATOM 865 O O . PRO A 1 106 ? 38.210 -26.800 -7.584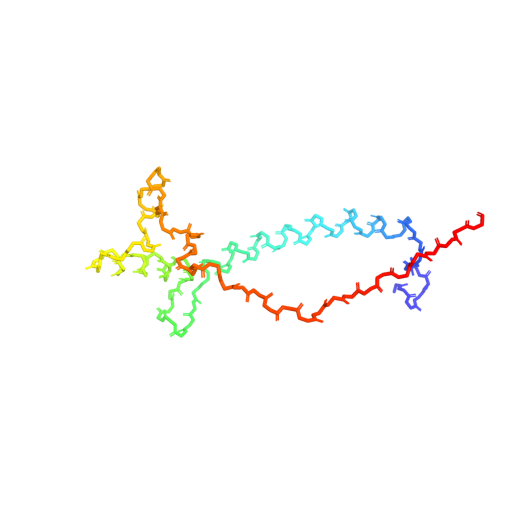 1.00 63.88 106 PRO A O 1
#

InterPro domains:
  IPR058913 Integrase core domain, putative [PF24764] (1-68)

pLDDT: mean 80.42, std 13.36, range [58.78, 98.0]

Secondary structure (DSSP, 8-state):
-TTTTSS-TT-HHHHHHHHHHHHHHHHHHHHHHHHHHHHSPPTTTTT--HHHHHHHHHHHHHTTT-GGGHHHH-SSS--TTTT---S------------PPP----

Organism: Acropora cervicornis (NCBI:txid6130)